Protein AF-A0A6V7LZL8-F1 (afdb_monomer_lite)

Foldseek 3Di:
DDDDDDDPDDDDDPPPPPPPPVDPPVPPPVVPPQQQQAAPPPRDGADPPFDAFPVGDTHHPVCVVVDQADPPPRHGD

Sequence (77 aa):
MSQLNIGTGKRGRGVVASTSATAVTASSSSTDLASLFECPVCFEYVLPPILQCQSGHLVCSNCRPKLSCCPTCRGPL

Secondary structure (DSSP, 8-state):
--------------------------------GGGGGB-TTT--B-PSS--B-TT--B--TTTGGG-SS-TTT-S--

Organism: NCBI:txid1563983

Structure (mmCIF, N/CA/C/O backbone):
data_AF-A0A6V7LZL8-F1
#
_entry.id   AF-A0A6V7LZL8-F1
#
loop_
_atom_site.group_PDB
_atom_site.id
_atom_site.type_symbol
_atom_site.label_atom_id
_atom_site.label_alt_id
_atom_site.label_comp_id
_atom_site.label_asym_id
_atom_site.label_entity_id
_atom_site.label_seq_id
_atom_site.pdbx_PDB_ins_code
_atom_site.Cartn_x
_atom_site.Cartn_y
_atom_site.Cartn_z
_atom_site.occupancy
_atom_site.B_iso_or_equiv
_atom_site.auth_seq_id
_atom_site.auth_comp_id
_atom_site.auth_asym_id
_atom_site.auth_atom_id
_atom_site.pdbx_PDB_model_num
ATOM 1 N N . MET A 1 1 ? -71.905 -10.771 37.116 1.00 63.44 1 MET A N 1
ATOM 2 C CA . MET A 1 1 ? -71.237 -12.070 37.320 1.00 63.44 1 MET A CA 1
ATOM 3 C C . MET A 1 1 ? -70.492 -12.379 36.038 1.00 63.44 1 MET A C 1
ATOM 5 O O . MET A 1 1 ? -71.152 -12.510 35.022 1.00 63.44 1 MET A O 1
ATOM 9 N N . SER A 1 2 ? -69.163 -12.355 36.063 1.00 58.00 2 SER A N 1
ATOM 10 C CA . SER A 1 2 ? -68.294 -13.169 35.204 1.00 58.00 2 SER A CA 1
ATOM 11 C C . SER A 1 2 ? -66.854 -12.902 35.614 1.00 58.00 2 SER A C 1
ATOM 13 O O . SER A 1 2 ? -66.420 -11.760 35.730 1.00 58.00 2 SER A O 1
ATOM 15 N N . GLN A 1 3 ? -66.204 -14.001 35.960 1.00 58.94 3 GLN A N 1
ATOM 16 C CA . GLN A 1 3 ? -64.970 -14.128 36.713 1.00 58.94 3 GLN A CA 1
ATOM 17 C C . GLN A 1 3 ? -63.714 -13.968 35.841 1.00 58.94 3 GLN A C 1
ATOM 19 O O . GLN A 1 3 ? -63.739 -14.203 34.637 1.00 58.94 3 GLN A O 1
ATOM 24 N N . LEU A 1 4 ? -62.630 -13.615 36.540 1.00 67.38 4 LEU A N 1
ATOM 25 C CA . LEU A 1 4 ? -61.189 -13.799 36.297 1.00 67.38 4 LEU A CA 1
ATOM 26 C C . LEU A 1 4 ? -60.747 -14.796 35.201 1.00 67.38 4 LEU A C 1
ATOM 28 O O . LEU A 1 4 ? -61.215 -15.930 35.187 1.00 67.38 4 LEU A O 1
ATOM 32 N N . ASN A 1 5 ? -59.631 -14.488 34.515 1.00 59.16 5 ASN A N 1
ATOM 33 C CA . ASN A 1 5 ? -58.373 -15.206 34.792 1.00 59.16 5 ASN A CA 1
ATOM 34 C C . ASN A 1 5 ? -57.100 -14.404 34.443 1.00 59.16 5 ASN A C 1
ATOM 36 O O . ASN A 1 5 ? -57.064 -13.578 33.536 1.00 59.16 5 ASN A O 1
ATOM 40 N N . ILE A 1 6 ? -56.085 -14.683 35.256 1.00 64.38 6 ILE A N 1
ATOM 41 C CA . ILE A 1 6 ? -54.755 -14.100 35.369 1.00 64.38 6 ILE A CA 1
ATOM 42 C C . ILE A 1 6 ? -53.805 -14.664 34.304 1.00 64.38 6 ILE A C 1
ATOM 44 O O . ILE A 1 6 ? -53.626 -15.873 34.210 1.00 64.38 6 ILE A O 1
ATOM 48 N N . GLY A 1 7 ? -53.071 -13.781 33.622 1.00 56.16 7 GLY A N 1
ATOM 49 C CA . GLY A 1 7 ? -51.854 -14.126 32.886 1.00 56.16 7 GLY A CA 1
ATOM 50 C C . GLY A 1 7 ? -50.657 -13.326 33.400 1.00 56.16 7 GLY A C 1
ATOM 51 O O . GLY A 1 7 ? -50.341 -12.263 32.872 1.00 56.16 7 GLY A O 1
ATOM 52 N N . THR A 1 8 ? -49.974 -13.816 34.438 1.00 57.09 8 THR A N 1
ATOM 53 C CA . THR A 1 8 ? -48.695 -13.260 34.912 1.00 57.09 8 THR A CA 1
ATOM 54 C C . THR A 1 8 ? -47.575 -13.554 33.910 1.00 57.09 8 THR A C 1
ATOM 56 O O . THR A 1 8 ? -46.873 -14.556 34.021 1.00 57.09 8 THR A O 1
ATOM 59 N N . GLY A 1 9 ? -47.382 -12.665 32.936 1.00 54.50 9 GLY A N 1
ATOM 60 C CA . GLY A 1 9 ? -46.243 -12.680 32.017 1.00 54.50 9 GLY A CA 1
ATOM 61 C C . GLY A 1 9 ? -45.101 -11.786 32.501 1.00 54.50 9 GLY A C 1
ATOM 62 O O . GLY A 1 9 ? -44.917 -10.687 31.990 1.00 54.50 9 GLY A O 1
ATOM 63 N N . LYS A 1 10 ? -44.308 -12.244 33.478 1.00 62.88 10 LYS A N 1
ATOM 64 C CA . LYS A 1 10 ? -43.021 -11.614 33.819 1.00 62.88 10 LYS A CA 1
ATOM 65 C C . LYS A 1 10 ? -41.980 -11.984 32.760 1.00 62.88 10 LYS A C 1
ATOM 67 O O . LYS A 1 10 ? -41.436 -13.080 32.802 1.00 62.88 10 LYS A O 1
ATOM 72 N N . ARG A 1 11 ? -41.636 -11.057 31.864 1.00 57.28 11 ARG A N 1
ATOM 73 C CA . ARG A 1 11 ? -40.312 -11.026 31.218 1.00 57.28 11 ARG A CA 1
ATOM 74 C C . ARG A 1 11 ? -39.814 -9.595 31.198 1.00 57.28 11 ARG A C 1
ATOM 76 O O . ARG A 1 11 ? -40.103 -8.818 30.296 1.00 57.28 11 ARG A O 1
ATOM 83 N N . GLY A 1 12 ? -39.085 -9.276 32.261 1.00 59.19 12 GLY A N 1
ATOM 84 C CA . GLY A 1 12 ? -38.242 -8.103 32.310 1.00 59.19 12 GLY A CA 1
ATOM 85 C C . GLY A 1 12 ? -37.190 -8.168 31.211 1.00 59.19 12 GLY A C 1
ATOM 86 O O . GLY A 1 12 ? -36.586 -9.210 30.960 1.00 59.19 12 GLY A O 1
ATOM 87 N N . ARG A 1 13 ? -36.976 -7.024 30.580 1.00 56.03 13 ARG A N 1
ATOM 88 C CA . ARG A 1 13 ? -35.724 -6.642 29.940 1.00 56.03 13 ARG A CA 1
ATOM 89 C C . ARG A 1 13 ? -35.722 -5.123 29.939 1.00 56.03 13 ARG A C 1
ATOM 91 O O . ARG A 1 13 ? -36.206 -4.484 29.013 1.00 56.03 13 ARG A O 1
ATOM 98 N N . GLY A 1 14 ? -35.249 -4.561 31.049 1.00 52.41 14 GLY A N 1
ATOM 99 C CA . GLY A 1 14 ? -34.822 -3.173 31.084 1.00 52.41 14 GLY A CA 1
ATOM 100 C C . GLY A 1 14 ? -33.631 -3.045 30.147 1.00 52.41 14 GLY A C 1
ATOM 101 O O . GLY A 1 14 ? -32.516 -3.408 30.507 1.00 52.41 14 GLY A O 1
ATOM 102 N N . VAL A 1 15 ? -33.882 -2.593 28.922 1.00 54.53 15 VAL A N 1
ATOM 103 C CA . VAL A 1 15 ? -32.836 -2.008 28.090 1.00 54.53 15 VAL A CA 1
ATOM 104 C C . VAL A 1 15 ? -32.598 -0.623 28.671 1.00 54.53 15 VAL A C 1
ATOM 106 O O . VAL A 1 15 ? -33.329 0.321 28.389 1.00 54.53 15 VAL A O 1
ATOM 109 N N . VAL A 1 16 ? -31.582 -0.512 29.525 1.00 54.12 16 VAL A N 1
ATOM 110 C CA . VAL A 1 16 ? -30.873 0.757 29.648 1.00 54.12 16 VAL A CA 1
ATOM 111 C C . VAL A 1 16 ? -30.113 0.916 28.336 1.00 54.12 16 VAL A C 1
ATOM 113 O O . VAL A 1 16 ? -29.042 0.352 28.136 1.00 54.12 16 VAL A O 1
ATOM 116 N N . ALA A 1 17 ? -30.724 1.604 27.373 1.00 51.22 17 ALA A N 1
ATOM 117 C CA . ALA A 1 17 ? -29.968 2.154 26.266 1.00 51.22 17 ALA A CA 1
ATOM 118 C C . ALA A 1 17 ? -29.124 3.269 26.875 1.00 51.22 17 ALA A C 1
ATOM 120 O O . ALA A 1 17 ? -29.573 4.401 27.038 1.00 51.22 17 ALA A O 1
ATOM 121 N N . SER A 1 18 ? -27.915 2.909 27.295 1.00 59.28 18 SER A N 1
ATOM 122 C CA . SER A 1 18 ? -26.846 3.854 27.544 1.00 59.28 18 SER A CA 1
ATOM 123 C C . SER A 1 18 ? -26.552 4.543 26.216 1.00 59.28 18 SER A C 1
ATOM 125 O O . SER A 1 18 ? -25.664 4.143 25.472 1.00 59.28 18 SER A O 1
ATOM 127 N N . THR A 1 19 ? -27.317 5.581 25.883 1.00 59.47 19 THR A N 1
ATOM 128 C CA . THR A 1 19 ? -26.840 6.634 24.997 1.00 59.47 19 THR A CA 1
ATOM 129 C C . THR A 1 19 ? -25.750 7.356 25.764 1.00 59.47 19 THR A C 1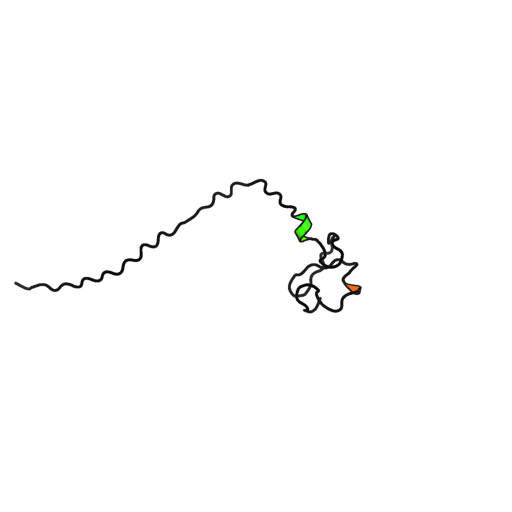
ATOM 131 O O . THR A 1 19 ? -25.965 8.407 26.364 1.00 59.47 19 THR A O 1
ATOM 134 N N . SER A 1 20 ? -24.563 6.757 25.782 1.00 60.88 20 SER A N 1
ATOM 135 C CA . SER A 1 20 ? -23.325 7.494 25.938 1.00 60.88 20 SER A CA 1
ATOM 136 C C . SER A 1 20 ? -23.223 8.399 24.718 1.00 60.88 20 SER A C 1
ATOM 138 O O . SER A 1 20 ? -22.584 8.072 23.723 1.00 60.88 20 SER A O 1
ATOM 140 N N . ALA A 1 21 ? -23.910 9.538 24.788 1.00 62.69 21 ALA A N 1
ATOM 141 C CA . ALA A 1 21 ? -23.498 10.732 24.089 1.00 62.69 21 ALA A CA 1
ATOM 142 C C . ALA A 1 21 ? -22.157 11.117 24.717 1.00 62.69 21 ALA A C 1
ATOM 144 O O . ALA A 1 21 ? -22.084 11.933 25.633 1.00 62.69 21 ALA A O 1
ATOM 145 N N . THR A 1 22 ? -21.094 10.431 24.294 1.00 58.06 22 THR A N 1
ATOM 146 C CA . THR A 1 22 ? -19.738 10.920 24.465 1.00 58.06 22 THR A CA 1
ATOM 147 C C . THR A 1 22 ? -19.726 12.264 23.777 1.00 58.06 22 THR A C 1
ATOM 149 O O . THR A 1 22 ? -19.728 12.347 22.548 1.00 58.06 22 THR A O 1
ATOM 152 N N . ALA A 1 23 ? -19.802 13.315 24.592 1.00 59.19 23 ALA A N 1
ATOM 153 C CA . ALA A 1 23 ? -19.364 14.628 24.196 1.00 59.19 23 ALA A CA 1
ATOM 154 C C . ALA A 1 23 ? -18.046 14.415 23.454 1.00 59.19 23 ALA A C 1
ATOM 156 O O . ALA A 1 23 ? -17.115 13.818 23.998 1.00 59.19 23 ALA A O 1
ATOM 157 N N . VAL A 1 24 ? -18.001 14.829 22.191 1.00 61.34 24 VAL A N 1
ATOM 158 C CA . VAL A 1 24 ? -16.745 15.005 21.475 1.00 61.34 24 VAL A CA 1
ATOM 159 C C . VAL A 1 24 ? -16.043 16.184 22.138 1.00 61.34 24 VAL A C 1
ATOM 161 O O . VAL A 1 24 ? -15.972 17.288 21.612 1.00 61.34 24 VAL A O 1
ATOM 164 N N . THR A 1 25 ? -15.572 15.977 23.367 1.00 57.03 25 THR A N 1
ATOM 165 C CA . THR A 1 25 ? -14.464 16.742 23.898 1.00 57.03 25 THR A CA 1
ATOM 166 C C . THR A 1 25 ? -13.380 16.519 22.865 1.00 57.03 25 THR A C 1
ATOM 168 O O . THR A 1 25 ? -12.914 15.392 22.688 1.00 57.03 25 THR A O 1
ATOM 171 N N . ALA A 1 26 ? -13.059 17.572 22.115 1.00 61.94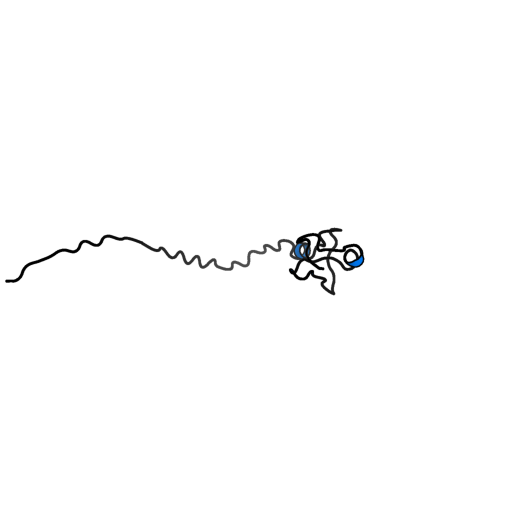 26 ALA A N 1
ATOM 172 C CA . ALA A 1 26 ? -11.861 17.645 21.304 1.00 61.94 26 ALA A CA 1
ATOM 173 C C . ALA A 1 26 ? -10.676 17.522 22.269 1.00 61.94 26 ALA A C 1
ATOM 175 O O . ALA A 1 26 ? -10.074 18.502 22.692 1.00 61.94 26 ALA A O 1
ATOM 176 N N . SER A 1 27 ? -10.429 16.295 22.721 1.00 54.41 27 SER A N 1
ATOM 177 C CA . SER A 1 27 ? -9.208 15.908 23.380 1.00 54.41 27 SER A CA 1
ATOM 178 C C . SER A 1 27 ? -8.146 16.156 22.331 1.00 54.41 27 SER A C 1
ATOM 180 O O . SER A 1 27 ? -8.214 15.588 21.241 1.00 54.41 27 SER A O 1
ATOM 182 N N . SER A 1 28 ? -7.202 17.040 22.631 1.00 62.56 28 SER A N 1
ATOM 183 C CA . SER A 1 28 ? -5.987 17.248 21.847 1.00 62.56 28 SER A CA 1
ATOM 184 C C . SER A 1 28 ? -5.096 16.001 21.910 1.00 62.56 28 SER A C 1
ATOM 186 O O . SER A 1 28 ? -3.929 16.065 22.278 1.00 62.56 28 SER A O 1
ATOM 188 N N . SER A 1 29 ? -5.646 14.833 21.589 1.00 62.22 29 SER A N 1
ATOM 189 C CA . SER A 1 29 ? -4.918 13.620 21.270 1.00 62.22 29 SER A CA 1
ATOM 190 C C . SER A 1 29 ? -4.506 13.731 19.811 1.00 62.22 29 SER A C 1
ATOM 192 O O . SER A 1 29 ? -5.030 13.041 18.939 1.00 62.22 29 SER A O 1
ATOM 194 N N . SER A 1 30 ? -3.566 14.638 19.554 1.00 62.47 30 SER A N 1
ATOM 195 C CA . SER A 1 30 ? -2.721 14.629 18.363 1.00 62.47 30 SER A CA 1
ATOM 196 C C . SER A 1 30 ? -1.795 13.413 18.453 1.00 62.47 30 SER A C 1
ATOM 198 O O . SER A 1 30 ? -0.583 13.545 18.549 1.00 62.47 30 SER A O 1
ATOM 200 N N . THR A 1 31 ? -2.360 12.212 18.554 1.00 61.22 31 THR A N 1
ATOM 201 C CA . THR A 1 31 ? -1.601 10.978 18.389 1.00 61.22 31 THR A CA 1
ATOM 202 C C . THR A 1 31 ? -1.127 10.997 16.944 1.00 61.22 31 THR A C 1
ATOM 204 O O . THR A 1 31 ? -1.976 11.079 16.060 1.00 61.22 31 THR A O 1
ATOM 207 N N . ASP A 1 32 ? 0.191 11.046 16.731 1.00 77.12 32 ASP A N 1
ATOM 208 C CA . ASP A 1 32 ? 0.870 11.261 15.448 1.00 77.12 32 ASP A CA 1
ATOM 209 C C . ASP A 1 32 ? 0.124 10.650 14.254 1.00 77.12 32 ASP A C 1
ATOM 211 O O . ASP A 1 32 ? 0.300 9.488 13.891 1.00 77.12 32 ASP A O 1
ATOM 215 N N . LEU A 1 33 ? -0.722 11.458 13.604 1.00 83.31 33 LEU A N 1
ATOM 216 C CA . LEU A 1 33 ? -1.450 11.043 12.401 1.00 83.31 33 LEU A CA 1
ATOM 217 C C . LEU A 1 33 ? -0.477 10.707 11.266 1.00 83.31 33 LEU A C 1
ATOM 219 O O . LEU A 1 33 ? -0.831 9.981 10.340 1.00 83.31 33 LEU A O 1
ATOM 223 N N . ALA A 1 34 ? 0.751 11.222 11.360 1.00 84.56 34 ALA A N 1
ATOM 224 C CA . ALA A 1 34 ? 1.846 10.922 10.460 1.00 84.56 34 ALA A CA 1
ATOM 225 C C . ALA A 1 34 ? 2.149 9.417 10.420 1.00 84.56 34 ALA A C 1
ATOM 227 O O . ALA A 1 34 ? 2.349 8.880 9.331 1.00 84.56 34 ALA A O 1
ATOM 228 N N . SER A 1 35 ? 2.088 8.712 11.555 1.00 86.88 35 SER A N 1
ATOM 229 C CA . SER A 1 35 ? 2.435 7.286 11.613 1.00 86.88 35 SER A CA 1
ATOM 230 C C . SER A 1 35 ? 1.484 6.379 10.831 1.00 86.88 35 SER A C 1
ATOM 232 O O . SER A 1 35 ? 1.856 5.278 10.435 1.00 86.88 35 SER A O 1
ATOM 234 N N . LEU A 1 36 ? 0.273 6.849 10.514 1.00 87.81 36 LEU A N 1
ATOM 235 C CA . LEU A 1 36 ? -0.647 6.140 9.613 1.00 87.81 36 LEU A CA 1
ATOM 236 C C . LEU A 1 36 ? -0.105 6.036 8.183 1.00 87.81 36 LEU A C 1
ATOM 238 O O . LEU A 1 36 ? -0.526 5.160 7.430 1.00 87.81 36 LEU A O 1
ATOM 242 N N . PHE A 1 37 ? 0.806 6.935 7.813 1.00 91.44 37 PHE A N 1
ATOM 243 C CA . PHE A 1 37 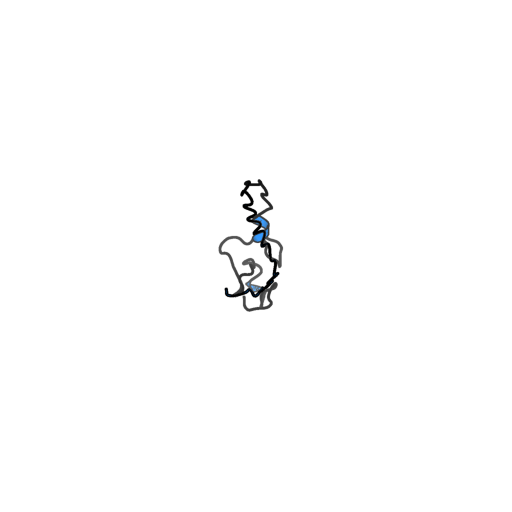? 1.413 7.012 6.493 1.00 91.44 37 PHE A CA 1
ATOM 244 C C . PHE A 1 37 ? 2.810 6.393 6.458 1.00 91.44 37 PHE A C 1
ATOM 246 O O . PHE A 1 37 ? 3.552 6.662 5.526 1.00 91.44 37 PHE A O 1
ATOM 253 N N . GLU A 1 38 ? 3.202 5.565 7.422 1.00 92.94 38 GLU A N 1
ATOM 254 C CA . GLU A 1 38 ? 4.496 4.879 7.384 1.00 92.94 38 GLU A CA 1
ATOM 255 C C . GLU A 1 38 ? 4.448 3.622 6.501 1.00 92.94 38 GLU A C 1
ATOM 257 O O . GLU A 1 38 ? 3.507 2.826 6.524 1.00 92.94 38 GLU A O 1
ATOM 262 N N . CYS A 1 39 ? 5.493 3.416 5.700 1.00 93.44 39 CYS A N 1
ATOM 263 C CA . CYS A 1 39 ? 5.648 2.206 4.904 1.00 93.44 39 CYS A CA 1
ATOM 264 C C . CYS A 1 39 ? 6.094 1.036 5.799 1.00 93.44 39 CYS A C 1
ATOM 266 O O . CYS A 1 39 ? 7.172 1.119 6.387 1.00 93.44 39 CYS A O 1
ATOM 268 N N . PRO A 1 40 ? 5.392 -0.114 5.817 1.00 92.31 40 PRO A N 1
ATOM 269 C CA . PRO A 1 40 ? 5.727 -1.241 6.699 1.00 92.31 40 PRO A CA 1
ATOM 270 C C . PRO A 1 40 ? 7.047 -1.950 6.345 1.00 92.31 40 PRO A C 1
ATOM 272 O O . PRO A 1 40 ? 7.455 -2.882 7.030 1.00 92.31 40 PRO A O 1
ATOM 275 N N . VAL A 1 41 ? 7.692 -1.563 5.241 1.00 94.00 41 VAL A N 1
ATOM 276 C CA . VAL A 1 41 ? 8.930 -2.182 4.744 1.00 94.00 41 VAL A CA 1
ATOM 277 C C . VAL A 1 41 ? 10.163 -1.416 5.206 1.00 94.00 41 VAL A C 1
ATOM 279 O O . VAL A 1 41 ? 11.156 -2.018 5.597 1.00 94.00 41 VAL A O 1
ATOM 282 N N . CYS A 1 42 ? 10.120 -0.090 5.093 1.00 94.75 42 CYS A N 1
ATOM 283 C CA . CYS A 1 42 ? 11.269 0.779 5.334 1.00 94.75 42 CYS A CA 1
ATOM 284 C C . CYS A 1 42 ? 11.019 1.825 6.421 1.00 94.75 42 CYS A C 1
ATOM 286 O O . CYS A 1 42 ? 11.939 2.573 6.721 1.00 94.75 42 CYS A O 1
ATOM 288 N N . PHE A 1 43 ? 9.805 1.880 6.981 1.00 92.81 43 PHE A N 1
ATOM 289 C CA . PHE A 1 43 ? 9.391 2.806 8.041 1.00 92.81 43 PHE A CA 1
ATOM 290 C C . PHE A 1 43 ? 9.551 4.293 7.682 1.00 92.81 43 PHE A C 1
ATOM 292 O O . PHE A 1 43 ? 9.628 5.147 8.553 1.00 92.81 43 PHE A O 1
ATOM 299 N N . GLU A 1 44 ? 9.571 4.600 6.383 1.00 93.12 44 GLU A N 1
ATOM 300 C CA . GLU A 1 44 ? 9.545 5.971 5.863 1.00 93.12 44 GLU A CA 1
ATOM 301 C C . GLU A 1 44 ? 8.115 6.398 5.544 1.00 93.12 44 GLU A C 1
ATOM 303 O O . GLU A 1 44 ? 7.278 5.569 5.163 1.00 93.12 44 GLU A O 1
ATOM 308 N N . TYR A 1 45 ? 7.863 7.704 5.622 1.00 92.69 45 TYR A N 1
ATOM 309 C CA . TYR A 1 45 ? 6.567 8.277 5.284 1.00 92.69 45 TYR A CA 1
ATOM 310 C C . TYR A 1 45 ? 6.245 8.128 3.791 1.00 92.69 45 TYR A C 1
ATOM 312 O O . TYR A 1 45 ? 7.053 8.389 2.896 1.00 92.69 45 TYR A O 1
ATOM 320 N N . VAL A 1 46 ? 5.015 7.721 3.510 1.00 91.62 46 VAL A N 1
ATOM 321 C CA . VAL A 1 46 ? 4.439 7.593 2.178 1.00 91.62 46 VAL A CA 1
ATOM 322 C C . VAL A 1 46 ? 3.983 8.979 1.733 1.00 91.62 46 VAL 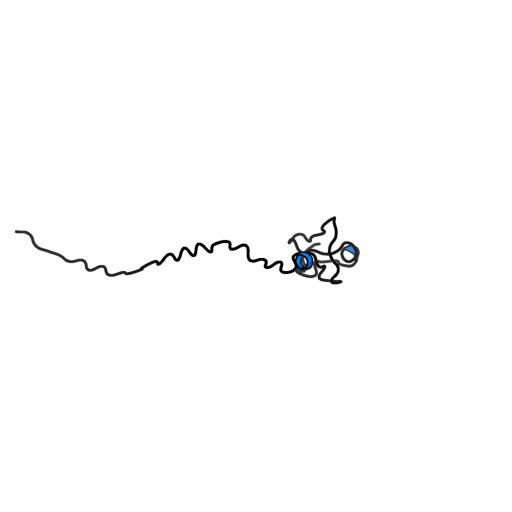A C 1
ATOM 324 O O . VAL A 1 46 ? 2.948 9.485 2.162 1.00 91.62 46 VAL A O 1
ATOM 327 N N . LEU A 1 47 ? 4.780 9.599 0.867 1.00 88.56 47 LEU A N 1
ATOM 328 C CA . LEU A 1 47 ? 4.470 10.894 0.267 1.00 88.56 47 LEU A CA 1
ATOM 329 C C . LEU A 1 47 ? 3.573 10.737 -0.976 1.00 88.56 47 LEU A C 1
ATOM 331 O O . LEU A 1 47 ? 3.590 9.679 -1.610 1.00 88.56 47 LEU A O 1
ATOM 335 N N . PRO A 1 48 ? 2.807 11.776 -1.362 1.00 87.19 48 PRO A N 1
ATOM 336 C CA . PRO A 1 48 ? 2.027 11.768 -2.597 1.00 87.19 48 PRO A CA 1
ATOM 337 C C . PRO A 1 48 ? 2.885 11.450 -3.839 1.00 87.19 48 PRO A C 1
ATOM 339 O O . PRO A 1 48 ? 3.972 12.017 -3.977 1.00 87.19 48 PRO A O 1
ATOM 342 N N . PRO A 1 49 ? 2.404 10.606 -4.776 1.00 85.81 49 PRO A N 1
ATOM 343 C CA . PRO A 1 49 ? 1.103 9.926 -4.791 1.00 85.81 49 PRO A CA 1
ATOM 344 C C . PRO A 1 49 ? 1.016 8.754 -3.795 1.00 85.81 49 PRO A C 1
ATOM 346 O O . PRO A 1 49 ? 1.927 7.937 -3.700 1.00 85.81 49 PRO A O 1
ATOM 349 N N . ILE A 1 50 ? -0.113 8.644 -3.082 1.00 86.19 50 ILE A N 1
ATOM 350 C CA . ILE A 1 50 ? -0.342 7.573 -2.100 1.00 86.19 50 ILE A CA 1
ATOM 351 C C . ILE A 1 50 ? -0.528 6.247 -2.843 1.00 86.19 50 ILE A C 1
ATOM 353 O O . ILE A 1 50 ? -1.502 6.070 -3.574 1.00 86.19 50 ILE A O 1
ATOM 357 N N . LEU A 1 51 ? 0.394 5.307 -2.641 1.00 91.56 51 LEU A N 1
ATOM 358 C CA . LEU A 1 51 ? 0.332 3.981 -3.250 1.00 91.56 51 LEU A CA 1
ATOM 359 C C . LEU A 1 51 ? -0.267 2.969 -2.275 1.00 91.56 51 LEU A C 1
ATOM 361 O O . LEU A 1 51 ? 0.205 2.809 -1.147 1.00 91.56 51 LEU A O 1
ATOM 365 N N . GLN A 1 52 ? -1.296 2.269 -2.746 1.00 94.31 52 GLN A N 1
ATOM 366 C CA . GLN A 1 52 ? -2.061 1.296 -1.974 1.00 94.31 52 GLN A CA 1
ATOM 367 C C . GLN A 1 52 ? -2.150 -0.029 -2.718 1.00 94.31 52 GLN A C 1
ATOM 369 O O . GLN A 1 52 ? -2.145 -0.051 -3.947 1.00 94.31 52 GLN A O 1
ATOM 374 N N . CYS A 1 53 ? -2.235 -1.128 -1.972 1.00 94.88 53 CYS A N 1
ATOM 375 C CA . CYS A 1 53 ? -2.659 -2.406 -2.534 1.00 94.88 53 CYS A CA 1
ATOM 376 C C . CYS A 1 53 ? -4.176 -2.437 -2.769 1.00 94.88 53 CYS A C 1
ATOM 378 O O . CYS A 1 53 ? -4.901 -1.576 -2.270 1.00 94.88 53 CYS A O 1
ATOM 380 N N . GLN A 1 54 ? -4.688 -3.478 -3.435 1.00 94.19 54 GLN A N 1
ATOM 381 C CA . GLN A 1 54 ? -6.131 -3.625 -3.692 1.00 94.19 54 GLN A CA 1
ATOM 382 C C . GLN A 1 54 ? -6.987 -3.651 -2.406 1.00 94.19 54 GLN A C 1
ATOM 384 O O . GLN A 1 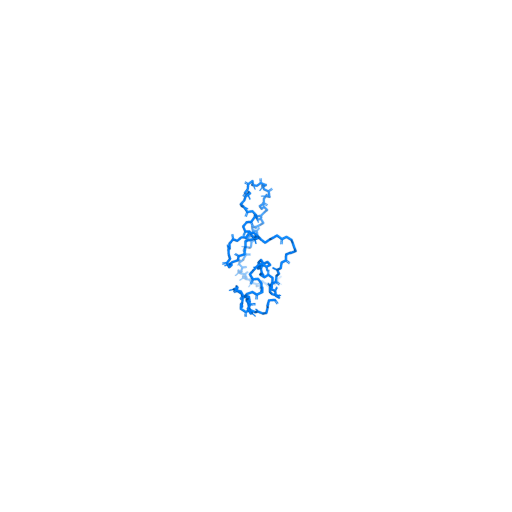54 ? -8.172 -3.330 -2.437 1.00 94.19 54 GLN A O 1
ATOM 389 N N . SER A 1 55 ? -6.393 -4.036 -1.270 1.00 95.25 55 SER A N 1
ATOM 390 C CA . SER A 1 55 ? -7.037 -4.043 0.052 1.00 95.25 55 SER A CA 1
ATOM 391 C C . SER A 1 55 ? -6.844 -2.743 0.851 1.00 95.25 55 SER A C 1
ATOM 393 O O . SER A 1 55 ? -7.316 -2.674 1.980 1.00 95.25 55 SER A O 1
ATOM 395 N N . GLY A 1 56 ? -6.133 -1.743 0.314 1.00 93.75 56 GLY A N 1
ATOM 396 C CA . GLY A 1 56 ? -5.944 -0.429 0.943 1.00 93.75 56 GLY A CA 1
ATOM 397 C C . GLY A 1 56 ? -4.689 -0.252 1.812 1.00 93.75 56 GLY A C 1
ATOM 398 O O . GLY A 1 56 ? -4.540 0.789 2.444 1.00 93.75 56 GLY A O 1
ATOM 399 N N . HIS A 1 57 ? -3.763 -1.217 1.863 1.00 94.81 57 HIS A N 1
ATOM 400 C CA . HIS A 1 57 ? -2.521 -1.069 2.643 1.00 94.81 57 HIS A CA 1
ATOM 401 C C . HIS A 1 57 ? -1.493 -0.201 1.915 1.00 94.81 57 HIS A C 1
ATOM 403 O O . HIS A 1 57 ? -1.240 -0.416 0.727 1.00 94.81 57 HIS A 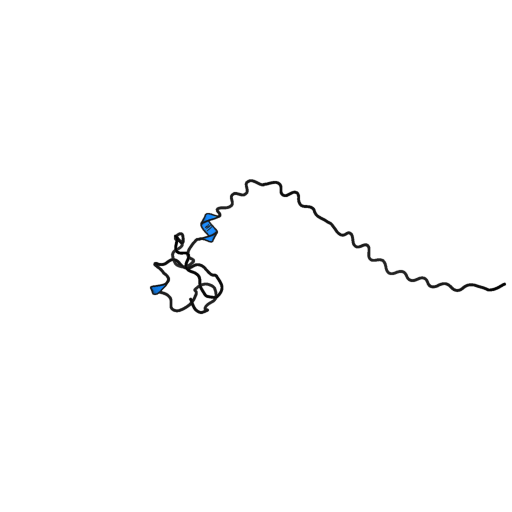O 1
ATOM 409 N N . LEU A 1 58 ? -0.871 0.730 2.642 1.00 94.12 58 LEU A N 1
ATOM 410 C CA . LEU A 1 58 ? 0.103 1.669 2.091 1.00 94.12 58 LEU A CA 1
ATOM 411 C C . LEU A 1 58 ? 1.481 1.022 1.887 1.00 94.12 58 LEU A C 1
ATOM 413 O O . LEU A 1 58 ? 1.969 0.278 2.737 1.00 94.12 58 LEU A O 1
ATOM 417 N N . VAL A 1 59 ? 2.136 1.348 0.771 1.00 94.19 59 VAL A N 1
ATOM 418 C CA . VAL A 1 59 ? 3.536 0.988 0.487 1.00 94.19 59 VAL A CA 1
ATOM 419 C C . VAL A 1 59 ? 4.206 2.173 -0.201 1.00 94.19 59 VAL A C 1
ATOM 421 O O . VAL A 1 59 ? 3.635 2.730 -1.127 1.00 94.19 59 VAL A O 1
ATOM 424 N N . CYS A 1 60 ? 5.420 2.567 0.188 1.00 94.56 60 CYS A N 1
ATOM 425 C CA . CYS A 1 60 ? 6.090 3.694 -0.472 1.00 94.56 60 CYS A CA 1
ATOM 426 C C . CYS A 1 60 ? 6.562 3.351 -1.901 1.00 94.56 60 CYS A C 1
ATOM 428 O O . CYS A 1 60 ? 6.860 2.196 -2.228 1.00 94.56 60 CYS A O 1
ATOM 430 N N . SER A 1 61 ? 6.723 4.377 -2.742 1.00 92.81 61 SER A N 1
ATOM 431 C CA . SER A 1 61 ? 7.175 4.249 -4.140 1.00 92.81 61 SER A CA 1
ATOM 432 C C . SER A 1 61 ? 8.530 3.562 -4.292 1.00 92.81 61 SER A C 1
ATOM 434 O O . SER A 1 61 ? 8.779 2.906 -5.298 1.00 92.81 61 SER A O 1
ATOM 436 N N . ASN A 1 62 ? 9.396 3.659 -3.282 1.00 92.94 62 ASN A N 1
ATOM 437 C CA . ASN A 1 62 ? 10.722 3.047 -3.305 1.00 92.94 62 ASN A CA 1
ATOM 438 C C . ASN A 1 62 ? 10.703 1.538 -2.987 1.00 92.94 62 ASN A C 1
ATOM 440 O O . ASN A 1 62 ? 11.622 0.805 -3.362 1.00 92.94 62 ASN A O 1
ATOM 444 N N . CYS A 1 63 ? 9.674 1.071 -2.274 1.00 94.38 63 CYS A N 1
ATOM 445 C CA . CYS A 1 63 ? 9.495 -0.335 -1.909 1.00 94.38 63 CYS A CA 1
ATOM 446 C C . CYS A 1 63 ? 8.567 -1.067 -2.878 1.00 94.38 63 CYS A C 1
ATOM 448 O O . CYS A 1 63 ? 8.794 -2.243 -3.147 1.00 94.38 63 CYS A O 1
ATOM 450 N N . ARG A 1 64 ? 7.579 -0.375 -3.460 1.00 92.88 64 ARG A N 1
ATOM 451 C CA . ARG A 1 64 ? 6.637 -0.927 -4.445 1.00 92.88 64 ARG A CA 1
ATOM 452 C C . ARG A 1 64 ? 7.296 -1.772 -5.556 1.00 92.88 64 ARG A C 1
ATOM 454 O O . ARG A 1 64 ? 6.848 -2.899 -5.729 1.00 92.88 64 ARG A O 1
ATOM 461 N N . PRO A 1 65 ? 8.346 -1.321 -6.274 1.00 94.06 65 PRO A N 1
ATOM 462 C CA . PRO A 1 65 ? 8.952 -2.115 -7.350 1.00 94.06 65 PRO A CA 1
ATOM 463 C C . PRO A 1 65 ? 9.752 -3.332 -6.856 1.00 94.06 65 PRO A C 1
ATOM 465 O O . PRO A 1 65 ? 10.106 -4.191 -7.655 1.00 94.06 65 PRO A O 1
ATOM 468 N N . LYS A 1 66 ? 10.058 -3.414 -5.554 1.00 94.56 66 LYS A N 1
ATOM 469 C CA . LYS A 1 66 ? 10.828 -4.511 -4.939 1.00 94.56 66 LYS A CA 1
ATOM 470 C C . LYS A 1 66 ? 9.931 -5.632 -4.411 1.00 94.56 66 LYS A C 1
ATOM 472 O O . LYS A 1 66 ? 10.436 -6.640 -3.926 1.00 94.56 66 LYS A O 1
ATOM 477 N N . LEU A 1 67 ? 8.614 -5.443 -4.455 1.00 92.25 67 LEU A N 1
ATOM 478 C CA . LEU A 1 67 ? 7.632 -6.346 -3.873 1.00 92.25 67 LEU A CA 1
ATOM 479 C C . LEU A 1 67 ? 6.747 -6.947 -4.963 1.00 92.25 67 LEU A C 1
ATOM 481 O O . LEU A 1 67 ? 6.230 -6.236 -5.819 1.00 92.25 67 LEU A O 1
ATOM 485 N N . SER A 1 68 ? 6.529 -8.259 -4.892 1.00 94.06 68 SER A N 1
ATOM 486 C CA . SER A 1 68 ? 5.580 -8.977 -5.752 1.00 94.06 68 SER A CA 1
ATOM 487 C C . SER A 1 68 ? 4.170 -9.054 -5.156 1.00 94.06 68 SER A C 1
ATOM 489 O O . SER A 1 68 ? 3.209 -9.304 -5.880 1.00 94.06 68 SER A O 1
ATOM 491 N N . CYS A 1 69 ? 4.027 -8.837 -3.847 1.00 94.81 69 CYS A N 1
ATOM 492 C CA . CYS A 1 69 ? 2.757 -8.873 -3.129 1.00 94.81 69 CYS A CA 1
ATOM 493 C C . CYS A 1 69 ? 2.765 -7.920 -1.925 1.00 94.81 69 CYS A C 1
ATOM 495 O O . CYS A 1 69 ? 3.814 -7.445 -1.483 1.00 94.81 69 CYS A O 1
ATOM 497 N N . CYS A 1 70 ? 1.577 -7.608 -1.403 1.00 95.56 70 CYS A N 1
ATOM 498 C CA . CYS A 1 70 ? 1.428 -6.700 -0.273 1.00 95.56 70 CYS A CA 1
ATOM 499 C C . CYS A 1 70 ? 2.044 -7.303 1.001 1.00 95.56 70 CYS A C 1
ATOM 501 O O . CYS A 1 70 ? 1.667 -8.416 1.369 1.00 95.56 70 CYS A O 1
ATOM 503 N N . PRO A 1 71 ? 2.917 -6.583 1.732 1.00 93.88 71 PRO A N 1
ATOM 504 C CA . PRO A 1 71 ? 3.540 -7.115 2.946 1.00 93.88 71 PRO A CA 1
ATOM 505 C C . PRO A 1 71 ? 2.526 -7.355 4.075 1.00 93.88 71 PRO A C 1
ATOM 507 O O . PRO A 1 71 ? 2.745 -8.227 4.912 1.00 93.88 71 PRO A O 1
ATOM 510 N N . THR A 1 72 ? 1.401 -6.631 4.077 1.00 94.56 72 THR A N 1
ATOM 511 C CA . THR A 1 72 ? 0.382 -6.720 5.131 1.00 94.56 72 THR A CA 1
ATOM 512 C C . THR A 1 72 ? -0.656 -7.807 4.854 1.00 94.56 72 THR A C 1
ATOM 514 O O . THR A 1 72 ? -0.886 -8.664 5.700 1.00 94.56 72 THR A O 1
ATOM 517 N N . CYS A 1 73 ? -1.277 -7.814 3.667 1.00 96.38 73 CYS A N 1
ATOM 518 C CA . CYS A 1 73 ? -2.346 -8.772 3.341 1.00 96.38 73 CYS A CA 1
ATOM 519 C C . CYS A 1 73 ? -1.931 -9.909 2.405 1.00 96.38 73 CYS A C 1
ATOM 521 O O . CYS A 1 73 ? -2.745 -10.787 2.137 1.00 96.38 73 CYS A O 1
ATOM 523 N N . ARG A 1 74 ? -0.699 -9.900 1.877 1.00 95.31 74 ARG A N 1
ATOM 524 C CA . ARG A 1 74 ? -0.191 -10.870 0.885 1.00 95.31 74 ARG A CA 1
ATOM 525 C C . ARG A 1 74 ? -0.974 -10.914 -0.437 1.00 95.31 74 ARG A C 1
ATOM 527 O O . ARG A 1 74 ? -0.739 -11.798 -1.253 1.00 95.31 74 ARG A O 1
ATOM 534 N N . GLY A 1 75 ? -1.879 -9.959 -0.658 1.00 93.88 75 GLY A N 1
ATOM 535 C CA . GLY A 1 75 ? -2.644 -9.799 -1.894 1.00 93.88 75 GLY A CA 1
ATOM 536 C C . GLY A 1 75 ? -1.894 -9.027 -2.989 1.00 93.88 75 GLY A C 1
ATOM 537 O O . GLY A 1 75 ? -0.746 -8.613 -2.781 1.00 93.88 75 GLY A O 1
ATOM 538 N N . PRO A 1 76 ? -2.542 -8.808 -4.147 1.00 92.12 76 PRO A N 1
ATOM 539 C CA . PRO A 1 76 ? -1.988 -8.005 -5.229 1.00 92.12 76 PRO A CA 1
ATOM 540 C C . PRO A 1 76 ? -1.795 -6.549 -4.788 1.00 92.12 76 PRO A C 1
ATOM 542 O O . PRO A 1 76 ? -2.657 -5.952 -4.131 1.00 92.12 76 PRO A O 1
ATOM 545 N N . LEU A 1 77 ? -0.625 -6.010 -5.134 1.00 88.56 77 LEU A N 1
ATOM 546 C CA . LEU A 1 77 ? -0.255 -4.614 -4.932 1.00 88.56 77 LEU A CA 1
ATOM 547 C C . LEU A 1 77 ? -0.898 -3.734 -5.994 1.00 88.56 77 LEU A C 1
ATOM 549 O O . LEU A 1 77 ? -0.799 -4.065 -7.191 1.00 88.56 77 LEU A O 1
#

InterPro domains:
  IPR001841 Zinc finger, RING-type [PS50089] (39-74)
  IPR004162 E3 ubiquitin-protein ligase SINA-like, animal [PTHR45877] (22-77)
  IPR013083 Zinc finger, RING/FYVE/PHD-type [G3DSA:3.30.40.10] (25-77)
  IPR049548 E3 ubiquitin-protein ligase Sina-like, RING finger [PF21362] (39-73)

Radius of gyration: 27.72 Å; chains: 1; bounding box: 82×33×45 Å

pLDDT: mean 78.71, std 16.6, range [51.22, 96.38]